Protein AF-A0ABC8CAA6-F1 (afdb_monomer_lite)

Sequence (92 aa):
MSKTTILLNIDLQFIGQQIAEQTFHDGEGAAKLADYLTGAAYAIGFSAYQNGRVQTQQTAALAQTISEAGIKRWKELTLGQILMETEAGGHA

pLDDT: mean 86.45, std 13.47, range [46.34, 98.44]

Radius of gyration: 17.41 Å; chains: 1; bounding box: 52×31×46 Å

Foldseek 3Di:
DDDDDDDDDDDLLVLLLVLLVVCVVVVHDPVVSVVVLQVVLCVVLVVCVVVVNDDPVVSVVSSVSSNVSNVVNNVVSVVVVVVVVVVVPPPD

Organism: NCBI:txid1633874

Secondary structure (DSSP, 8-state):
-----------HHHHHHHHHHHHHHTT--HHHHHHHHHHHHHHHHHHHHHTTSS-HHHHHHHHHHHHHHHHHHHHHHHHHHHHHHHHHTT--

Structure (mmCIF, N/CA/C/O backbone):
data_AF-A0ABC8CAA6-F1
#
_entry.id   AF-A0ABC8CAA6-F1
#
loop_
_atom_site.group_PDB
_atom_site.id
_atom_site.type_symbol
_atom_site.label_atom_id
_atom_site.label_alt_id
_atom_site.label_comp_id
_atom_site.label_asym_id
_atom_site.label_entity_id
_atom_site.label_seq_id
_atom_site.pdbx_PDB_ins_code
_atom_site.Cartn_x
_atom_site.Cartn_y
_atom_site.Cartn_z
_atom_site.occupancy
_atom_site.B_iso_or_equiv
_atom_site.auth_seq_id
_atom_site.auth_comp_id
_atom_site.auth_asym_id
_atom_site.auth_atom_id
_atom_site.pdbx_PDB_model_num
ATOM 1 N N . MET A 1 1 ? -25.943 -22.254 18.066 1.00 56.91 1 MET A N 1
ATOM 2 C CA . MET A 1 1 ? -24.686 -22.265 17.288 1.00 56.91 1 MET A CA 1
ATOM 3 C C . MET A 1 1 ? -23.732 -21.261 17.914 1.00 56.91 1 MET A C 1
ATOM 5 O O . MET A 1 1 ? -24.054 -20.080 17.913 1.00 56.91 1 MET A O 1
ATOM 9 N N . SER A 1 2 ? -22.619 -21.704 18.502 1.00 55.44 2 SER A N 1
ATOM 10 C CA . SER A 1 2 ? -21.593 -20.782 19.010 1.00 55.44 2 SER A CA 1
ATOM 11 C C . SER A 1 2 ? -20.814 -20.195 17.834 1.00 55.44 2 SER A C 1
ATOM 13 O O . SER A 1 2 ? -20.311 -20.943 16.999 1.00 55.44 2 SER A O 1
ATOM 15 N N . LYS A 1 3 ? -20.736 -18.863 17.746 1.00 63.31 3 LYS A N 1
ATOM 16 C CA . LYS A 1 3 ? -19.853 -18.177 16.795 1.00 63.31 3 LYS A CA 1
ATOM 17 C C . LYS A 1 3 ? -18.409 -18.399 17.241 1.00 63.31 3 LYS A C 1
ATOM 19 O O . LYS A 1 3 ? -17.999 -17.866 18.269 1.00 63.31 3 LYS A O 1
ATOM 24 N N . THR A 1 4 ? -17.643 -19.163 16.471 1.00 63.78 4 THR A N 1
ATOM 25 C CA . THR A 1 4 ? -16.186 -19.189 16.611 1.00 63.78 4 THR A CA 1
ATOM 26 C C . THR A 1 4 ? -15.632 -17.896 16.026 1.00 63.78 4 THR A C 1
ATOM 28 O O . THR A 1 4 ? -15.730 -17.662 14.822 1.00 63.78 4 THR A O 1
ATOM 31 N N . THR A 1 5 ? -15.070 -17.041 16.875 1.00 65.12 5 THR A N 1
ATOM 32 C CA . THR A 1 5 ? -14.374 -15.826 16.442 1.00 65.12 5 THR A CA 1
ATOM 33 C C . THR A 1 5 ? -12.920 -16.173 16.141 1.00 65.12 5 THR A C 1
ATOM 35 O O . THR A 1 5 ? -12.173 -16.523 17.050 1.00 65.12 5 THR A O 1
ATOM 38 N N . ILE A 1 6 ? -12.506 -16.061 14.877 1.00 64.25 6 ILE A N 1
ATOM 39 C CA . ILE A 1 6 ? -11.092 -16.152 14.496 1.00 64.25 6 ILE A CA 1
ATOM 40 C C . ILE A 1 6 ? -10.450 -14.780 14.731 1.00 64.25 6 ILE A C 1
ATOM 42 O O . ILE A 1 6 ? -10.873 -13.776 14.154 1.00 64.25 6 ILE A O 1
ATOM 46 N N . LEU A 1 7 ? -9.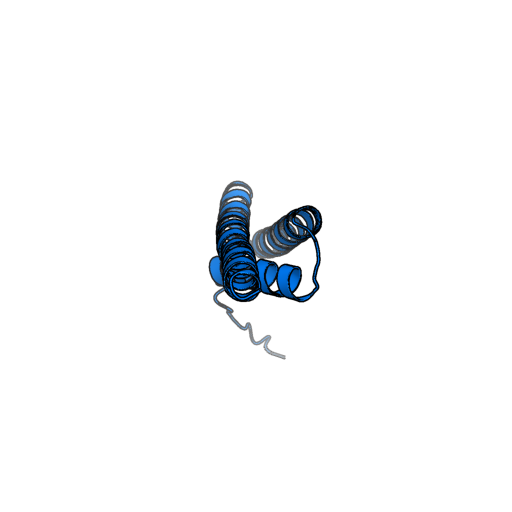433 -14.726 15.592 1.00 54.56 7 LEU A N 1
ATOM 47 C CA . LEU A 1 7 ? -8.602 -13.539 15.790 1.00 54.56 7 LEU A CA 1
ATOM 48 C C . LEU A 1 7 ? -7.402 -13.618 14.842 1.00 54.56 7 LEU A C 1
ATOM 50 O O . LEU A 1 7 ? -6.426 -14.304 15.125 1.00 54.56 7 LEU A O 1
ATOM 54 N N . LEU A 1 8 ? -7.490 -12.932 13.702 1.00 62.97 8 LEU A N 1
ATOM 55 C CA . LEU A 1 8 ? -6.356 -12.742 12.797 1.00 62.97 8 LEU A CA 1
ATOM 56 C C . LEU A 1 8 ? -5.517 -11.556 13.286 1.00 62.97 8 LEU A C 1
ATOM 58 O O . LEU A 1 8 ? -6.050 -10.457 13.457 1.00 62.97 8 LEU A O 1
ATOM 62 N N . ASN A 1 9 ? -4.219 -11.779 13.507 1.00 70.75 9 ASN A N 1
ATOM 63 C CA . ASN A 1 9 ? -3.254 -10.693 13.652 1.00 70.75 9 ASN A CA 1
ATOM 64 C C . ASN A 1 9 ? -2.942 -10.162 12.246 1.00 70.75 9 ASN A C 1
ATOM 66 O O . ASN A 1 9 ? -2.463 -10.919 11.404 1.00 70.75 9 ASN A O 1
ATOM 70 N N . ILE A 1 10 ? -3.284 -8.905 11.971 1.00 78.75 10 ILE A N 1
ATOM 71 C CA . ILE A 1 10 ? -3.119 -8.312 10.640 1.00 78.75 10 ILE A CA 1
ATOM 72 C C . ILE A 1 10 ? -1.754 -7.628 10.583 1.00 78.75 10 ILE A C 1
ATOM 74 O O . ILE A 1 10 ? -1.545 -6.618 11.253 1.00 78.75 10 ILE A O 1
ATOM 78 N N . ASP A 1 11 ? -0.848 -8.155 9.760 1.00 91.69 11 ASP A N 1
ATOM 79 C CA . ASP A 1 11 ? 0.423 -7.498 9.455 1.00 91.69 11 ASP A CA 1
ATOM 80 C C . ASP A 1 11 ? 0.230 -6.474 8.327 1.00 91.69 11 ASP A C 1
ATOM 82 O O . ASP A 1 11 ? 0.100 -6.804 7.147 1.00 91.69 11 ASP A O 1
ATOM 86 N N . LEU A 1 12 ? 0.188 -5.201 8.713 1.00 92.25 12 LEU A N 1
ATOM 87 C CA . LEU A 1 12 ? -0.038 -4.078 7.805 1.00 92.25 12 LEU A CA 1
ATOM 88 C C . LEU A 1 12 ? 1.145 -3.829 6.866 1.00 92.25 12 LEU A C 1
ATOM 90 O O . LEU A 1 12 ? 0.937 -3.370 5.742 1.00 92.25 12 LEU A O 1
ATOM 94 N N . GLN A 1 13 ? 2.373 -4.119 7.312 1.00 95.88 13 GLN A N 1
ATOM 95 C CA . GLN A 1 13 ? 3.556 -3.949 6.470 1.00 95.88 13 GLN A CA 1
ATOM 96 C C . GLN A 1 13 ? 3.553 -4.992 5.362 1.00 95.88 13 GLN A C 1
ATOM 98 O O . GLN A 1 13 ? 3.753 -4.649 4.197 1.00 95.88 13 GLN A O 1
ATOM 103 N N . PHE A 1 14 ? 3.260 -6.244 5.721 1.00 95.88 14 PHE A N 1
ATOM 104 C CA . PHE A 1 14 ? 3.133 -7.330 4.758 1.00 95.88 14 PHE A CA 1
ATOM 105 C C . PHE A 1 14 ? 2.071 -7.020 3.696 1.00 95.88 14 PHE A C 1
ATOM 107 O O . PHE A 1 14 ? 2.328 -7.182 2.507 1.00 95.88 14 PHE A O 1
ATOM 114 N N . ILE A 1 15 ? 0.909 -6.491 4.097 1.00 95.44 15 ILE A N 1
ATOM 115 C CA . ILE A 1 15 ? -0.146 -6.091 3.151 1.00 95.44 15 ILE A CA 1
ATOM 116 C C . ILE A 1 15 ? 0.360 -5.042 2.158 1.00 95.44 15 ILE A C 1
ATOM 118 O O . ILE A 1 15 ? 0.180 -5.210 0.953 1.00 95.44 15 ILE A O 1
ATOM 122 N N . GLY A 1 16 ? 1.018 -3.983 2.639 1.00 97.69 16 GLY A N 1
ATOM 123 C CA . GLY A 1 16 ? 1.586 -2.958 1.761 1.00 97.69 16 GLY A CA 1
ATOM 124 C C . GLY A 1 16 ? 2.600 -3.536 0.770 1.00 97.69 16 GLY A C 1
ATOM 125 O O . GLY A 1 16 ? 2.540 -3.233 -0.422 1.00 97.69 16 GLY A O 1
ATOM 126 N N . GLN A 1 17 ? 3.490 -4.413 1.242 1.00 98.44 17 GLN A N 1
ATOM 127 C CA . GLN A 1 17 ? 4.486 -5.084 0.402 1.00 98.44 17 GLN A CA 1
ATOM 128 C C . GLN A 1 17 ? 3.838 -5.952 -0.682 1.00 98.44 17 GLN A C 1
ATOM 130 O O . GLN A 1 17 ? 4.216 -5.842 -1.844 1.00 98.44 17 GLN A O 1
ATOM 135 N N . GLN A 1 18 ? 2.841 -6.766 -0.327 1.00 98.25 18 GLN A N 1
ATOM 136 C CA . GLN A 1 18 ? 2.155 -7.650 -1.274 1.00 98.25 18 GLN A CA 1
ATOM 137 C C . GLN A 1 18 ? 1.372 -6.877 -2.338 1.00 98.25 18 GLN A C 1
ATOM 139 O O . GLN A 1 18 ? 1.386 -7.257 -3.505 1.00 98.25 18 GLN A O 1
ATOM 144 N N . ILE A 1 19 ? 0.743 -5.756 -1.969 1.00 98.25 19 ILE A N 1
ATOM 145 C CA . ILE A 1 19 ? 0.091 -4.872 -2.946 1.00 98.25 19 ILE A CA 1
ATOM 146 C C . ILE A 1 19 ? 1.120 -4.352 -3.955 1.00 98.25 19 ILE A C 1
ATOM 148 O O . ILE A 1 19 ? 0.861 -4.368 -5.157 1.00 98.25 19 ILE A O 1
ATOM 152 N N . ALA A 1 20 ? 2.294 -3.920 -3.487 1.00 98.38 20 ALA A N 1
ATOM 153 C CA . ALA A 1 20 ? 3.349 -3.432 -4.368 1.00 98.38 20 ALA A CA 1
ATOM 154 C C . ALA A 1 20 ? 3.906 -4.521 -5.294 1.00 98.38 20 ALA A C 1
ATOM 156 O O . ALA A 1 20 ? 4.081 -4.261 -6.481 1.00 98.38 20 ALA A O 1
ATOM 157 N N . GLU A 1 21 ? 4.145 -5.727 -4.771 1.00 98.25 21 GLU A N 1
ATOM 158 C CA . GLU A 1 21 ? 4.599 -6.875 -5.565 1.00 98.25 21 GLU A CA 1
ATOM 159 C C . GLU A 1 21 ? 3.597 -7.234 -6.657 1.00 98.25 21 GLU A C 1
ATOM 161 O O . GLU A 1 21 ? 3.972 -7.314 -7.824 1.00 98.25 21 GLU A O 1
ATOM 166 N N . GLN A 1 22 ? 2.319 -7.375 -6.303 1.00 98.12 22 GLN A N 1
ATOM 167 C CA . GLN A 1 22 ? 1.278 -7.711 -7.269 1.00 98.12 22 GLN A CA 1
ATOM 168 C C . GLN A 1 22 ? 1.146 -6.629 -8.349 1.00 98.12 22 GLN A C 1
ATOM 170 O O . GLN A 1 22 ? 1.189 -6.945 -9.533 1.00 98.12 22 GLN A O 1
ATOM 175 N N . THR A 1 23 ? 1.085 -5.351 -7.953 1.00 98.06 23 THR A N 1
ATOM 176 C CA . THR A 1 23 ? 0.986 -4.222 -8.901 1.00 98.06 23 THR A CA 1
ATOM 177 C C . THR A 1 23 ? 2.155 -4.218 -9.888 1.00 98.06 23 THR A C 1
ATOM 179 O O . THR A 1 23 ? 1.977 -3.960 -11.076 1.00 98.06 23 THR A O 1
ATOM 182 N N . PHE A 1 24 ? 3.361 -4.510 -9.397 1.00 97.50 24 PHE A N 1
ATOM 183 C CA . PHE A 1 24 ? 4.567 -4.553 -10.216 1.00 97.50 24 PHE A CA 1
ATOM 184 C C . PHE A 1 24 ? 4.547 -5.735 -11.190 1.00 97.50 24 PHE A C 1
ATOM 186 O O . PHE A 1 24 ? 4.819 -5.561 -12.376 1.00 97.50 24 PHE A O 1
ATOM 193 N N . HIS A 1 25 ? 4.190 -6.929 -10.711 1.00 96.94 25 HIS A N 1
ATOM 194 C CA . HIS A 1 25 ? 4.114 -8.133 -11.539 1.00 96.94 25 HIS A CA 1
ATOM 195 C C . HIS A 1 25 ? 3.006 -8.076 -12.594 1.00 96.94 25 HIS A C 1
ATOM 197 O O . HIS A 1 25 ? 3.183 -8.625 -13.680 1.00 96.94 25 HIS A O 1
ATOM 203 N N . ASP A 1 26 ? 1.918 -7.361 -12.314 1.00 97.25 26 ASP A N 1
ATOM 204 C CA . ASP A 1 26 ? 0.847 -7.102 -13.279 1.00 97.25 26 ASP A CA 1
ATOM 205 C C . ASP A 1 26 ? 1.241 -6.054 -14.339 1.00 97.25 26 ASP A C 1
ATOM 207 O O . ASP A 1 26 ? 0.479 -5.792 -15.271 1.00 97.25 26 ASP A O 1
ATOM 211 N N . GLY A 1 27 ? 2.435 -5.456 -14.228 1.00 94.75 27 GLY A N 1
ATOM 212 C CA . GLY A 1 27 ? 2.923 -4.428 -15.147 1.00 94.75 27 GLY A CA 1
ATOM 213 C C . GLY A 1 27 ? 2.165 -3.105 -15.028 1.00 94.75 27 GLY A C 1
ATOM 214 O O . GLY A 1 27 ? 2.179 -2.293 -15.957 1.00 94.75 27 GLY A O 1
ATOM 215 N N . GLU A 1 28 ? 1.477 -2.879 -13.909 1.00 95.75 28 GLU A N 1
ATOM 216 C CA . GLU A 1 28 ? 0.745 -1.643 -13.670 1.00 95.75 28 GLU A CA 1
ATOM 217 C C . GLU A 1 28 ? 1.673 -0.515 -13.203 1.00 95.75 28 GLU A C 1
ATOM 219 O O . GLU A 1 28 ? 2.799 -0.724 -12.766 1.00 95.75 28 GLU A O 1
ATOM 224 N N . GLY A 1 29 ? 1.209 0.729 -13.320 1.00 93.44 29 GLY A N 1
ATOM 225 C CA . GLY A 1 29 ? 2.002 1.905 -12.964 1.00 93.44 29 GLY A CA 1
ATOM 226 C C . GLY A 1 29 ? 1.859 2.336 -11.503 1.00 93.44 29 GLY A C 1
ATOM 227 O O . GLY A 1 29 ? 0.911 1.984 -10.803 1.00 93.44 29 GLY A O 1
ATOM 228 N N . ALA A 1 30 ? 2.739 3.245 -11.078 1.00 93.50 30 ALA A N 1
ATOM 229 C CA . ALA A 1 30 ? 2.716 3.836 -9.736 1.00 93.50 30 ALA A CA 1
ATOM 230 C C . ALA A 1 30 ? 1.386 4.538 -9.373 1.00 93.50 30 ALA A C 1
ATOM 232 O O . ALA A 1 30 ? 1.057 4.659 -8.195 1.00 93.50 30 ALA A O 1
ATOM 233 N N . ALA A 1 31 ? 0.607 4.987 -10.363 1.00 93.94 31 ALA A N 1
ATOM 234 C CA . ALA A 1 31 ? -0.730 5.535 -10.129 1.00 93.94 31 ALA A CA 1
ATOM 235 C C . ALA A 1 31 ? -1.698 4.468 -9.584 1.00 93.94 31 ALA A C 1
ATOM 237 O O . ALA A 1 31 ? -2.369 4.701 -8.583 1.00 93.94 31 ALA A O 1
ATOM 238 N N . LYS A 1 32 ? -1.700 3.270 -10.183 1.00 97.50 32 LYS A N 1
ATOM 239 C CA . LYS A 1 32 ? -2.515 2.131 -9.733 1.00 97.50 32 LYS A CA 1
ATOM 240 C C . LYS A 1 32 ? -2.099 1.642 -8.353 1.00 97.50 32 LYS A C 1
ATOM 242 O O . LYS A 1 32 ? -2.956 1.381 -7.514 1.00 97.50 32 LYS A O 1
ATOM 247 N N . LEU A 1 33 ? -0.792 1.622 -8.086 1.00 97.94 33 LEU A N 1
ATOM 248 C CA . LEU A 1 33 ? -0.267 1.324 -6.755 1.00 97.94 33 LEU A CA 1
ATOM 249 C C . LEU A 1 33 ? -0.896 2.231 -5.686 1.00 97.94 33 LEU A C 1
ATOM 251 O O . LEU A 1 33 ? -1.338 1.746 -4.646 1.00 97.94 33 LEU A O 1
ATOM 255 N N . ALA A 1 34 ? -0.933 3.544 -5.931 1.00 96.81 34 ALA A N 1
ATOM 256 C CA . ALA A 1 34 ? -1.484 4.506 -4.980 1.00 96.81 34 ALA A CA 1
ATOM 257 C C . ALA A 1 34 ? -2.978 4.258 -4.713 1.00 96.81 34 ALA A C 1
ATOM 259 O O . ALA A 1 34 ? -3.406 4.289 -3.553 1.00 96.81 34 ALA A O 1
ATOM 260 N N . ASP A 1 35 ? -3.746 3.946 -5.761 1.00 97.56 35 ASP A N 1
ATOM 261 C CA . ASP A 1 35 ? -5.165 3.606 -5.646 1.00 97.56 35 ASP A CA 1
ATOM 262 C C . ASP A 1 35 ? -5.369 2.347 -4.790 1.00 97.56 35 ASP A C 1
ATOM 264 O O . ASP A 1 35 ? -6.207 2.338 -3.884 1.00 97.56 3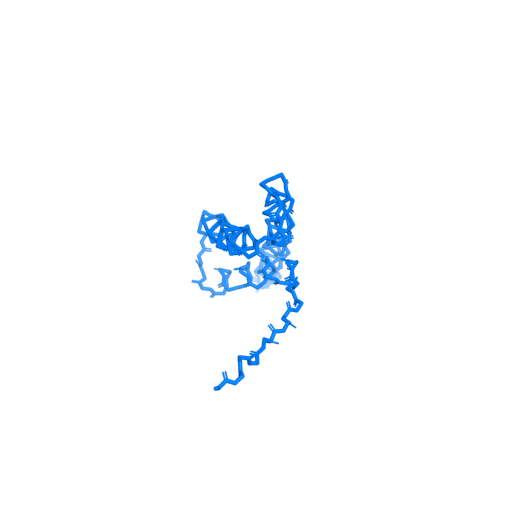5 ASP A O 1
ATOM 268 N N . TYR A 1 36 ? -4.572 1.297 -5.006 1.00 98.12 36 TYR A N 1
ATOM 269 C CA . TYR A 1 36 ? -4.693 0.047 -4.252 1.00 98.12 36 TYR A CA 1
ATOM 270 C C . TYR A 1 36 ? -4.258 0.169 -2.798 1.00 98.12 36 TYR A C 1
ATOM 272 O O . TYR A 1 36 ? -4.950 -0.341 -1.915 1.00 98.12 36 TYR A O 1
ATOM 280 N N . LEU A 1 37 ? -3.155 0.870 -2.522 1.00 97.50 37 LEU A N 1
ATOM 281 C CA . LEU A 1 37 ? -2.717 1.130 -1.148 1.00 97.50 37 LEU A CA 1
ATOM 282 C C . LEU A 1 37 ? -3.784 1.922 -0.383 1.00 97.50 37 LEU A C 1
ATOM 284 O O . LEU A 1 37 ? -4.113 1.579 0.754 1.00 97.50 37 LEU A O 1
ATOM 288 N N . THR A 1 38 ? -4.385 2.922 -1.033 1.00 95.50 38 THR A N 1
ATOM 289 C CA . THR A 1 38 ? -5.476 3.718 -0.458 1.00 95.50 38 THR A CA 1
ATOM 290 C C . THR A 1 38 ? -6.724 2.870 -0.217 1.00 95.50 38 THR A C 1
ATOM 292 O O . THR A 1 38 ? -7.301 2.913 0.871 1.00 95.50 38 THR A O 1
ATOM 295 N N . GLY A 1 39 ? -7.128 2.059 -1.198 1.00 95.50 39 GLY A N 1
ATOM 296 C CA . GLY A 1 39 ? -8.279 1.165 -1.083 1.00 95.50 39 GLY A CA 1
ATOM 297 C C . GLY A 1 39 ? -8.119 0.139 0.042 1.00 95.50 39 GLY A C 1
ATOM 298 O O . GLY A 1 39 ? -9.033 -0.044 0.849 1.00 95.50 39 GLY A O 1
ATOM 299 N N . ALA A 1 40 ? -6.941 -0.479 0.154 1.00 95.06 40 ALA A N 1
ATOM 300 C CA . ALA A 1 40 ? -6.628 -1.430 1.217 1.00 95.06 40 ALA A CA 1
ATOM 301 C C . ALA A 1 40 ? -6.644 -0.768 2.601 1.00 95.06 40 ALA A C 1
ATOM 303 O O . ALA A 1 40 ? -7.279 -1.275 3.529 1.00 95.06 40 ALA A O 1
ATOM 304 N N . ALA A 1 41 ? -6.003 0.396 2.732 1.00 93.25 41 ALA A N 1
ATOM 305 C CA . ALA A 1 41 ? -6.010 1.178 3.960 1.00 93.25 41 ALA A CA 1
ATOM 306 C C . ALA A 1 41 ? -7.430 1.554 4.402 1.00 93.25 41 ALA A C 1
ATOM 308 O O . ALA A 1 41 ? -7.775 1.394 5.577 1.00 93.25 41 ALA A O 1
ATOM 309 N N . TYR A 1 42 ? -8.269 2.000 3.463 1.00 91.44 42 TYR A N 1
ATOM 310 C CA . TYR A 1 42 ? -9.663 2.328 3.737 1.00 91.44 42 TYR A CA 1
ATOM 311 C C . TYR A 1 42 ? -10.452 1.101 4.205 1.00 91.44 42 TYR A C 1
ATOM 313 O O . TYR A 1 42 ? -11.103 1.158 5.247 1.00 91.44 42 TYR A O 1
ATOM 321 N N . ALA A 1 43 ? -10.358 -0.023 3.490 1.00 91.50 43 ALA A N 1
ATOM 322 C CA . ALA A 1 43 ? -11.084 -1.246 3.831 1.00 91.50 43 ALA A CA 1
ATOM 323 C C . ALA A 1 43 ? -10.707 -1.775 5.226 1.00 91.50 43 ALA A C 1
ATOM 325 O O . ALA A 1 43 ? -11.582 -2.121 6.028 1.00 91.50 43 ALA A O 1
ATOM 326 N N . ILE A 1 44 ? -9.410 -1.791 5.546 1.00 89.06 44 ILE A N 1
ATOM 327 C CA . ILE A 1 44 ? -8.902 -2.254 6.842 1.00 89.06 44 ILE A CA 1
ATOM 328 C C . ILE A 1 44 ? -9.311 -1.287 7.954 1.00 89.06 44 ILE A C 1
ATOM 330 O O . ILE A 1 44 ? -9.845 -1.722 8.976 1.00 89.06 44 ILE A O 1
ATOM 334 N N . GLY A 1 45 ? -9.110 0.019 7.755 1.00 88.19 45 GLY A N 1
ATOM 335 C CA . GLY A 1 45 ? -9.476 1.043 8.731 1.00 88.19 45 GLY A CA 1
ATOM 336 C C . GLY A 1 45 ? -10.975 1.054 9.029 1.00 88.19 45 GLY A C 1
ATOM 337 O O . GLY A 1 45 ? -11.371 1.075 10.193 1.00 88.19 45 GLY A O 1
ATOM 338 N N . PHE A 1 46 ? -11.811 0.958 7.993 1.00 87.12 46 PHE A N 1
ATOM 339 C CA . PHE A 1 46 ? -13.264 0.887 8.127 1.00 87.12 46 PHE A CA 1
ATOM 340 C C . PHE A 1 46 ? -13.709 -0.368 8.886 1.00 87.12 46 PHE A C 1
ATOM 342 O O . PHE A 1 46 ? -14.500 -0.275 9.824 1.00 87.12 46 PHE A O 1
ATOM 349 N N . SER A 1 47 ? -13.155 -1.533 8.539 1.00 85.88 47 SER A N 1
ATOM 350 C CA . SER A 1 47 ? -13.447 -2.791 9.234 1.00 85.88 47 SER A CA 1
ATOM 351 C C . SER A 1 47 ? -13.031 -2.739 10.706 1.00 85.88 47 SER A C 1
ATOM 353 O O . SER A 1 47 ? -13.786 -3.138 11.597 1.00 85.88 47 SER A O 1
ATOM 355 N N . ALA A 1 48 ? -11.848 -2.200 10.998 1.00 82.94 48 ALA A N 1
ATOM 356 C CA . ALA A 1 48 ? -11.365 -2.065 12.363 1.00 82.94 48 ALA A CA 1
ATOM 357 C C . ALA A 1 48 ? -12.227 -1.083 13.181 1.00 82.94 48 ALA A C 1
ATOM 359 O O . ALA A 1 48 ? -12.529 -1.366 14.343 1.00 82.94 48 ALA A O 1
ATOM 360 N N . TYR A 1 49 ? -12.668 0.025 12.572 1.00 83.56 49 TYR A N 1
ATOM 361 C CA . TYR A 1 49 ? -13.572 0.994 13.194 1.00 83.56 49 TYR A CA 1
ATOM 362 C C . TYR A 1 49 ? -14.937 0.373 13.517 1.00 83.56 49 TYR A C 1
ATOM 364 O O . TYR A 1 49 ? -15.394 0.459 14.656 1.00 83.56 49 TYR A O 1
ATOM 372 N N . GLN A 1 50 ? -15.558 -0.328 12.560 1.00 84.44 50 GLN A N 1
ATOM 373 C CA . GLN A 1 50 ? -16.852 -0.991 12.777 1.00 84.44 50 GLN A CA 1
ATOM 374 C C . GLN A 1 50 ? -16.812 -2.037 13.897 1.00 84.44 50 GLN A C 1
ATOM 376 O O . GLN A 1 50 ? -17.791 -2.213 14.616 1.00 84.44 50 GLN A O 1
ATOM 381 N N . ASN A 1 51 ? -15.676 -2.714 14.069 1.00 80.81 51 ASN A N 1
ATOM 382 C CA . ASN A 1 51 ? -15.486 -3.703 15.128 1.00 80.81 51 ASN A CA 1
ATOM 383 C C . ASN A 1 51 ? -15.061 -3.086 16.476 1.00 80.81 51 ASN A C 1
ATOM 385 O O . ASN A 1 51 ? -14.704 -3.828 17.391 1.00 80.81 51 ASN A O 1
ATOM 389 N N . GLY A 1 52 ? -15.045 -1.752 16.599 1.00 76.19 52 GLY A N 1
ATOM 390 C CA . GLY A 1 52 ? -14.631 -1.043 17.814 1.00 76.19 52 GLY A CA 1
ATOM 391 C C . GLY A 1 52 ? -13.160 -1.255 18.187 1.00 76.19 52 GLY A C 1
ATOM 392 O O . GLY A 1 52 ? -12.777 -1.019 19.329 1.00 76.19 52 GLY A O 1
ATOM 393 N N . ARG A 1 53 ? -12.335 -1.735 17.246 1.00 75.25 53 ARG A N 1
ATOM 394 C CA . ARG A 1 53 ? -10.923 -2.070 17.489 1.00 75.25 53 ARG A CA 1
ATOM 395 C C . ARG A 1 53 ? -10.005 -0.864 17.382 1.00 75.25 53 ARG A C 1
ATOM 397 O O . ARG A 1 53 ? -8.913 -0.898 17.937 1.00 75.25 53 ARG A O 1
ATOM 404 N N . VAL A 1 54 ? -10.431 0.170 16.660 1.00 72.88 54 VAL A N 1
ATOM 405 C CA . VAL A 1 54 ? -9.656 1.396 16.473 1.00 72.88 54 VAL A CA 1
ATOM 406 C C . VAL A 1 54 ? -10.549 2.627 16.484 1.00 72.88 54 VAL A C 1
ATOM 408 O O . VAL A 1 54 ? -11.704 2.587 16.061 1.00 72.88 54 VAL A O 1
ATOM 411 N N . GLN A 1 55 ? -9.988 3.740 16.945 1.00 77.56 55 GLN A N 1
ATOM 412 C CA . GLN A 1 55 ? -10.594 5.064 16.794 1.00 77.56 55 GLN A CA 1
ATOM 413 C C . GLN A 1 55 ? -10.218 5.673 15.437 1.00 77.56 55 GLN A C 1
ATOM 415 O O . GLN A 1 55 ? -9.205 5.305 14.845 1.00 77.56 55 GLN A O 1
ATOM 420 N N . THR A 1 56 ? -10.975 6.665 14.967 1.00 72.88 56 THR A N 1
ATOM 421 C CA . THR A 1 56 ? -10.725 7.347 13.682 1.00 72.88 56 THR A CA 1
ATOM 422 C C . THR A 1 56 ? -9.311 7.938 13.573 1.00 72.88 56 THR A C 1
ATOM 424 O O . THR A 1 56 ? -8.733 7.989 12.498 1.00 72.88 56 THR A O 1
ATOM 427 N N . GLN A 1 57 ? -8.696 8.352 14.683 1.00 72.19 57 GLN A N 1
ATOM 428 C CA . GLN A 1 57 ? -7.304 8.830 14.668 1.00 72.19 57 GLN A CA 1
ATOM 429 C C . GLN A 1 57 ? -6.285 7.711 14.409 1.00 72.19 57 GLN A C 1
ATOM 431 O O . GLN A 1 57 ? -5.225 7.953 13.841 1.00 72.19 57 GLN A O 1
ATOM 436 N N . GLN A 1 58 ? -6.605 6.473 14.783 1.00 77.44 58 GLN A N 1
ATOM 437 C CA . GLN A 1 58 ? -5.729 5.319 14.588 1.00 77.44 58 GLN A CA 1
ATOM 438 C C . GLN A 1 58 ? -5.829 4.763 13.161 1.00 77.44 58 GLN A C 1
ATOM 440 O O . GLN A 1 58 ? -4.877 4.149 12.690 1.00 77.44 58 GLN A O 1
ATOM 445 N N . THR A 1 59 ? -6.921 5.026 12.428 1.00 79.88 59 THR A N 1
ATOM 446 C CA . THR A 1 59 ? -7.045 4.593 11.024 1.00 79.88 59 THR A CA 1
ATOM 447 C C . THR A 1 59 ? -6.044 5.294 10.107 1.00 79.88 59 THR A C 1
ATOM 449 O O . THR A 1 59 ? -5.573 4.683 9.151 1.00 79.88 59 THR A O 1
ATOM 452 N N . ALA A 1 60 ? -5.658 6.536 10.418 1.00 83.81 60 ALA A N 1
ATOM 453 C CA . ALA A 1 60 ? -4.607 7.245 9.688 1.00 83.81 60 ALA A CA 1
ATOM 454 C C . ALA A 1 60 ? -3.236 6.560 9.842 1.00 83.81 60 ALA A C 1
ATOM 456 O O . ALA A 1 60 ? -2.523 6.389 8.857 1.00 83.81 60 ALA A O 1
ATOM 457 N N . ALA A 1 61 ? -2.899 6.091 11.048 1.00 87.75 61 ALA A N 1
ATOM 458 C CA . ALA A 1 61 ? -1.653 5.365 11.299 1.00 87.75 61 ALA A CA 1
ATOM 459 C C . ALA A 1 61 ? -1.610 4.005 10.574 1.00 87.75 61 ALA A C 1
ATOM 461 O O . ALA A 1 61 ? -0.565 3.613 10.049 1.00 87.75 61 ALA A O 1
ATOM 462 N N . LEU A 1 62 ? -2.751 3.306 10.484 1.00 88.12 62 LEU A N 1
ATOM 463 C CA . LEU A 1 62 ? -2.871 2.083 9.677 1.00 88.12 62 LEU A CA 1
ATOM 464 C C . LEU A 1 62 ? -2.589 2.375 8.197 1.00 88.12 62 LEU A C 1
ATOM 466 O O . LEU A 1 62 ? -1.786 1.686 7.568 1.00 88.12 62 LEU A O 1
ATOM 470 N N . ALA A 1 63 ? -3.228 3.419 7.663 1.00 89.94 63 ALA A N 1
ATOM 471 C CA . ALA A 1 63 ? -3.072 3.829 6.273 1.00 89.94 63 ALA A CA 1
ATOM 472 C C . ALA A 1 63 ? -1.628 4.214 5.944 1.00 89.94 63 A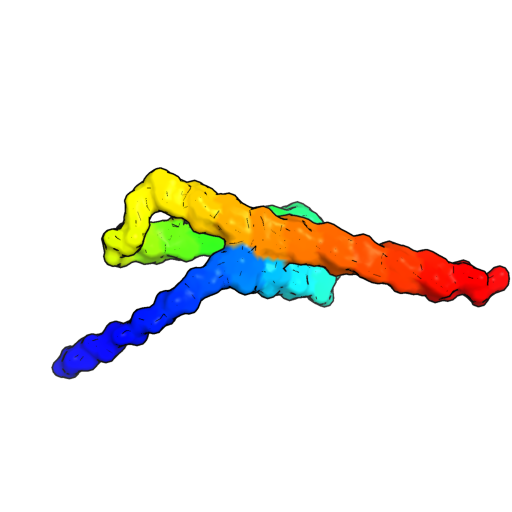LA A C 1
ATOM 474 O O . ALA A 1 63 ? -1.097 3.805 4.909 1.00 89.94 63 ALA A O 1
ATOM 475 N N . GLN A 1 64 ? -0.984 4.950 6.849 1.00 93.31 64 GLN A N 1
ATOM 476 C CA . GLN A 1 64 ? 0.415 5.328 6.726 1.00 93.31 64 GLN A CA 1
ATOM 477 C C . GLN A 1 64 ? 1.322 4.093 6.693 1.00 93.31 64 GLN A C 1
ATOM 479 O O . GLN A 1 64 ? 2.136 3.970 5.786 1.00 93.31 64 GLN A O 1
ATOM 484 N N . THR A 1 65 ? 1.119 3.140 7.608 1.00 95.06 65 THR A N 1
ATOM 485 C CA . THR A 1 65 ? 1.928 1.910 7.680 1.00 95.06 65 THR A CA 1
ATOM 486 C C . THR A 1 65 ? 1.855 1.101 6.381 1.00 95.06 65 THR A C 1
ATOM 488 O O . THR A 1 65 ? 2.885 0.686 5.852 1.00 95.06 65 THR A O 1
ATOM 491 N N . ILE A 1 66 ? 0.646 0.905 5.839 1.00 96.06 66 ILE A N 1
ATOM 492 C CA . ILE A 1 66 ? 0.438 0.187 4.570 1.00 96.06 66 ILE A CA 1
ATOM 493 C C . ILE A 1 66 ? 1.111 0.940 3.418 1.00 96.06 66 ILE A C 1
ATOM 495 O O . ILE A 1 66 ? 1.837 0.344 2.621 1.00 96.06 66 ILE A O 1
ATOM 499 N N . SER A 1 67 ? 0.892 2.255 3.343 1.00 96.62 67 SER A N 1
ATOM 500 C CA . SER A 1 67 ? 1.392 3.086 2.245 1.00 96.62 67 SER A CA 1
ATOM 501 C C . SER A 1 67 ? 2.916 3.150 2.225 1.00 96.62 67 SER A C 1
ATOM 503 O O . SER A 1 67 ? 3.524 2.963 1.176 1.00 96.62 67 SER A O 1
ATOM 505 N N . GLU A 1 68 ? 3.550 3.371 3.376 1.00 97.56 68 GLU A N 1
ATOM 506 C CA . GLU A 1 68 ? 5.009 3.427 3.492 1.00 97.56 68 GLU A CA 1
ATOM 507 C C . GLU A 1 68 ? 5.655 2.096 3.104 1.00 97.56 68 GLU A C 1
ATOM 509 O O . GLU A 1 68 ? 6.616 2.084 2.330 1.00 97.56 68 GLU A O 1
ATOM 514 N N . ALA A 1 69 ? 5.101 0.977 3.581 1.00 98.12 69 ALA A N 1
ATOM 515 C CA . ALA A 1 69 ? 5.595 -0.351 3.242 1.00 98.12 69 ALA A CA 1
ATOM 516 C C . ALA A 1 69 ? 5.470 -0.643 1.737 1.00 98.12 69 ALA A C 1
ATOM 518 O O . ALA A 1 69 ? 6.436 -1.099 1.121 1.00 98.12 69 ALA A O 1
ATOM 519 N N . GLY A 1 70 ? 4.322 -0.322 1.131 1.00 98.12 70 GLY A N 1
ATOM 520 C CA . GLY A 1 70 ? 4.098 -0.523 -0.300 1.00 98.12 70 GLY A CA 1
ATOM 521 C C . GLY A 1 70 ? 4.967 0.370 -1.181 1.00 98.12 70 GLY A C 1
ATOM 522 O O . GLY A 1 70 ? 5.621 -0.116 -2.100 1.00 98.12 70 GLY A O 1
ATOM 523 N N . ILE A 1 71 ? 5.064 1.665 -0.868 1.00 97.81 71 ILE A N 1
ATOM 524 C CA . ILE A 1 71 ? 5.917 2.604 -1.614 1.00 97.81 71 ILE A CA 1
ATOM 525 C C . ILE A 1 71 ? 7.389 2.198 -1.513 1.00 97.81 71 ILE A C 1
ATOM 527 O O . ILE A 1 71 ? 8.119 2.274 -2.504 1.00 97.81 71 ILE A O 1
ATOM 531 N N . LYS A 1 72 ? 7.847 1.773 -0.329 1.00 98.25 72 LYS A N 1
ATOM 532 C CA . LYS A 1 72 ? 9.216 1.282 -0.149 1.00 98.25 72 LYS A CA 1
ATOM 533 C C . LYS A 1 72 ? 9.470 0.066 -1.039 1.00 98.25 72 LYS A C 1
ATOM 535 O O . LYS A 1 72 ? 10.429 0.077 -1.805 1.00 98.25 72 LYS A O 1
ATOM 540 N N . ARG A 1 73 ? 8.587 -0.935 -0.989 1.00 98.12 73 ARG A N 1
ATOM 541 C CA . ARG A 1 73 ? 8.729 -2.160 -1.783 1.00 98.12 73 ARG A CA 1
ATOM 542 C C . ARG A 1 73 ? 8.697 -1.884 -3.285 1.00 98.12 73 ARG A C 1
ATOM 544 O O . ARG A 1 73 ? 9.520 -2.411 -4.025 1.00 98.12 73 ARG A O 1
ATOM 551 N N . TRP A 1 74 ? 7.817 -0.992 -3.729 1.00 97.75 74 TRP A N 1
ATOM 552 C CA . TRP A 1 74 ? 7.756 -0.552 -5.121 1.00 97.75 74 TRP A CA 1
ATOM 553 C C . TRP A 1 74 ? 9.084 0.032 -5.615 1.00 97.75 74 TRP A C 1
ATOM 555 O O . TRP A 1 74 ? 9.556 -0.306 -6.701 1.00 97.75 74 TRP A O 1
ATOM 565 N N . LYS A 1 75 ? 9.721 0.890 -4.809 1.00 97.00 75 LYS A N 1
ATOM 566 C CA . LYS A 1 75 ? 11.030 1.474 -5.141 1.00 97.00 75 LYS A CA 1
ATOM 567 C C . LYS A 1 75 ? 12.120 0.410 -5.261 1.00 97.00 75 LYS A C 1
ATOM 569 O O . LYS A 1 75 ? 12.960 0.511 -6.145 1.00 97.00 75 LYS A O 1
ATOM 574 N N . GLU A 1 76 ? 12.103 -0.603 -4.398 1.00 97.38 76 GLU A N 1
ATOM 575 C CA . GLU A 1 76 ? 13.056 -1.719 -4.458 1.00 97.38 76 GLU A CA 1
ATOM 576 C C . GLU A 1 76 ? 12.892 -2.533 -5.750 1.00 97.38 76 GLU A C 1
ATOM 578 O O . GLU A 1 76 ? 13.881 -2.814 -6.423 1.00 97.38 76 GLU A O 1
ATOM 583 N N . LEU A 1 77 ? 11.651 -2.872 -6.119 1.00 96.44 77 LEU A N 1
ATOM 584 C CA . LEU A 1 77 ? 11.342 -3.652 -7.324 1.00 96.44 77 LEU A CA 1
ATOM 585 C C . LEU A 1 77 ? 11.704 -2.896 -8.606 1.00 96.44 77 LEU A C 1
ATOM 587 O O . LEU A 1 77 ? 12.390 -3.432 -9.474 1.00 96.44 77 LEU A O 1
ATOM 591 N N . THR A 1 78 ? 11.297 -1.630 -8.697 1.00 93.94 78 THR A N 1
ATOM 592 C CA . THR A 1 78 ? 11.585 -0.786 -9.866 1.00 93.94 78 THR A CA 1
ATOM 593 C C . THR A 1 78 ? 13.078 -0.522 -10.034 1.00 93.94 78 THR A C 1
ATOM 595 O O . THR A 1 78 ? 13.587 -0.601 -11.149 1.00 93.94 78 THR A O 1
ATOM 598 N N . LEU A 1 79 ? 13.811 -0.280 -8.942 1.00 93.38 79 LEU A N 1
ATOM 599 C CA . LEU A 1 79 ? 15.268 -0.163 -8.997 1.00 93.38 79 LEU A CA 1
ATOM 600 C C . LEU A 1 79 ? 15.922 -1.480 -9.437 1.00 93.38 79 LEU A C 1
ATOM 602 O O . LEU A 1 79 ? 16.822 -1.461 -10.272 1.00 93.38 79 LEU A O 1
ATOM 606 N N . GLY A 1 80 ? 15.455 -2.614 -8.906 1.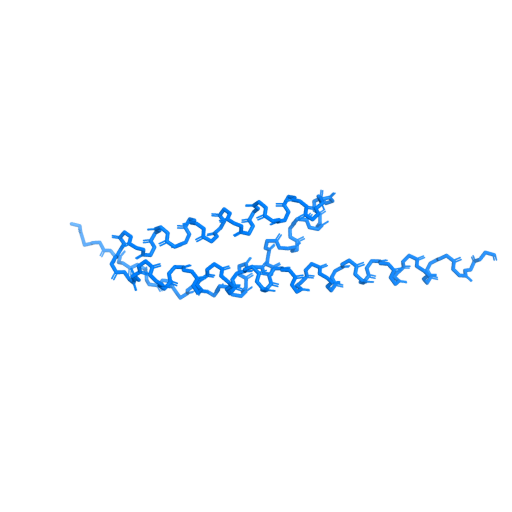00 90.75 80 GLY A N 1
ATOM 607 C CA . GLY A 1 80 ? 15.945 -3.936 -9.292 1.00 90.75 80 GLY A CA 1
ATOM 608 C C . GLY A 1 80 ? 15.775 -4.215 -10.787 1.00 90.75 80 GLY A C 1
ATOM 609 O O . GLY A 1 80 ? 16.705 -4.708 -11.421 1.00 90.75 80 GLY A O 1
ATOM 610 N N . GLN A 1 81 ? 14.630 -3.843 -11.366 1.00 90.00 81 GLN A N 1
ATOM 611 C CA . GLN A 1 81 ? 14.384 -3.973 -12.803 1.00 90.00 81 GLN A CA 1
ATOM 612 C C . GLN A 1 81 ? 15.348 -3.123 -13.638 1.00 90.00 81 GLN A C 1
ATOM 614 O O . GLN A 1 81 ? 15.965 -3.637 -14.567 1.00 90.00 81 GLN A O 1
ATOM 619 N N . ILE A 1 82 ? 15.527 -1.847 -13.278 1.00 88.06 82 ILE A N 1
ATOM 620 C CA . ILE A 1 82 ? 16.425 -0.928 -13.997 1.00 88.06 82 ILE A CA 1
ATOM 621 C C . ILE A 1 82 ? 17.865 -1.460 -14.003 1.00 88.06 82 ILE A C 1
ATOM 623 O O . ILE A 1 82 ? 18.553 -1.399 -15.024 1.00 88.06 82 ILE A O 1
ATOM 627 N N . LEU A 1 83 ? 18.326 -1.989 -12.867 1.00 88.69 83 LEU A N 1
ATOM 628 C CA . LEU A 1 83 ? 19.661 -2.574 -12.752 1.00 88.69 83 LEU A CA 1
ATOM 629 C C . LEU A 1 83 ? 19.818 -3.799 -13.663 1.00 88.69 83 LEU A C 1
ATOM 631 O O . LEU A 1 83 ? 20.788 -3.862 -14.414 1.00 88.69 83 LEU A O 1
ATOM 635 N N . MET A 1 84 ? 18.841 -4.711 -13.672 1.00 86.12 84 MET A N 1
ATOM 636 C CA . MET A 1 84 ? 18.861 -5.892 -14.547 1.00 86.12 84 MET A CA 1
ATOM 637 C C . MET A 1 84 ? 18.870 -5.522 -16.037 1.00 86.12 84 MET A C 1
ATOM 639 O O . MET A 1 84 ? 19.610 -6.117 -16.817 1.00 86.12 84 MET A O 1
ATOM 643 N N . GLU A 1 85 ? 18.084 -4.523 -16.442 1.00 84.56 85 GLU A N 1
ATOM 644 C CA . GLU A 1 85 ? 18.058 -4.033 -17.826 1.00 84.56 85 GLU A CA 1
ATOM 645 C C . GLU A 1 85 ? 19.394 -3.386 -18.232 1.00 84.56 85 GLU A C 1
ATOM 647 O O . GLU A 1 85 ? 19.863 -3.571 -19.357 1.00 84.56 85 GLU A O 1
ATOM 652 N N . THR A 1 86 ? 20.046 -2.679 -17.303 1.00 81.38 86 THR A N 1
ATOM 653 C CA . THR A 1 86 ? 21.361 -2.056 -17.529 1.00 81.38 86 THR A CA 1
ATOM 654 C C . THR A 1 86 ? 22.467 -3.104 -17.683 1.00 81.38 86 THR A C 1
ATOM 656 O O . THR A 1 86 ? 23.314 -2.981 -18.567 1.00 81.38 86 THR A O 1
ATOM 659 N N . GLU A 1 87 ? 22.453 -4.156 -16.860 1.00 77.25 87 GLU A N 1
ATOM 660 C CA . GLU A 1 87 ? 23.410 -5.268 -16.943 1.00 77.25 87 GLU A CA 1
ATOM 661 C C . GLU A 1 87 ? 23.214 -6.103 -18.218 1.00 77.25 87 GLU A C 1
ATOM 663 O O . GLU A 1 87 ? 24.190 -6.486 -18.864 1.00 77.25 87 GLU A O 1
ATOM 668 N N . ALA A 1 88 ? 21.965 -6.329 -18.635 1.00 72.25 88 ALA A N 1
ATOM 669 C CA . ALA A 1 88 ? 21.648 -7.058 -19.863 1.00 72.25 88 ALA A CA 1
ATOM 670 C C . ALA A 1 88 ? 22.016 -6.282 -21.145 1.00 72.25 88 ALA A C 1
ATOM 672 O O . ALA A 1 88 ? 22.335 -6.896 -22.163 1.00 72.25 88 ALA A O 1
ATOM 673 N N . GLY A 1 89 ? 21.998 -4.945 -21.107 1.00 59.41 89 GLY A N 1
ATOM 674 C CA . GLY A 1 89 ? 22.357 -4.075 -22.235 1.00 59.41 89 GLY A CA 1
ATOM 675 C C . GLY A 1 89 ? 23.859 -3.798 -22.403 1.00 59.41 89 GLY A C 1
ATOM 676 O O . GLY A 1 89 ? 24.249 -3.188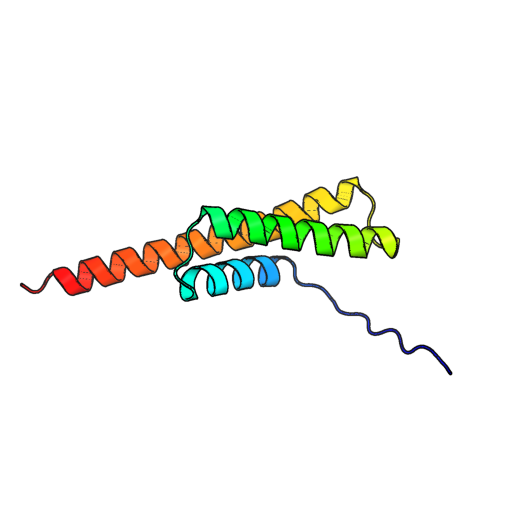 -23.395 1.00 59.41 89 GLY A O 1
ATOM 677 N N . GLY A 1 90 ? 24.707 -4.231 -21.460 1.00 54.88 90 GLY A N 1
ATOM 678 C CA . GLY A 1 90 ? 26.156 -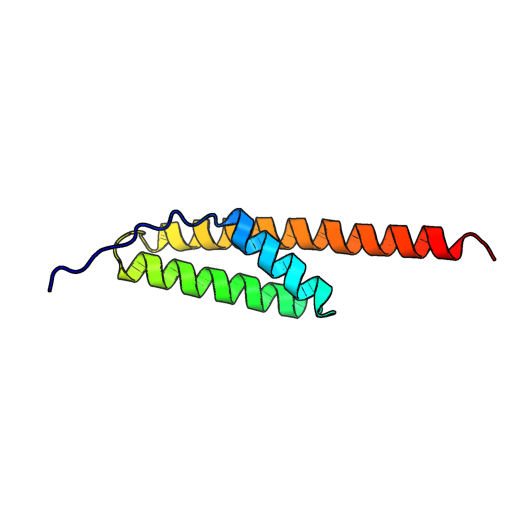3.969 -21.450 1.00 54.88 90 GLY A CA 1
ATOM 679 C C . GLY A 1 90 ? 27.018 -4.910 -22.306 1.00 54.88 90 GLY A C 1
ATOM 680 O O . GLY A 1 90 ? 28.235 -4.735 -22.364 1.00 54.88 90 GLY A O 1
ATOM 681 N N . HIS A 1 91 ? 26.417 -5.898 -22.972 1.00 49.62 91 HIS A N 1
ATOM 682 C CA . HIS A 1 91 ? 27.089 -6.815 -23.897 1.00 49.62 91 HIS A CA 1
ATOM 683 C C . HIS A 1 91 ? 26.520 -6.669 -25.317 1.00 49.62 91 HIS A C 1
ATOM 685 O O . HIS A 1 91 ? 25.811 -7.550 -25.801 1.00 49.62 91 HIS A O 1
ATOM 691 N N . ALA A 1 92 ? 26.828 -5.555 -25.981 1.00 46.34 92 ALA A N 1
ATOM 692 C CA . ALA A 1 92 ? 26.609 -5.363 -27.416 1.00 46.34 92 ALA A CA 1
ATOM 693 C C . ALA A 1 92 ? 27.867 -4.786 -28.071 1.00 46.34 92 ALA A C 1
ATOM 695 O O . ALA A 1 92 ? 28.477 -3.876 -27.463 1.00 46.34 92 ALA A O 1
#